Protein AF-A0A1X0X0S9-F1 (afdb_monomer)

Foldseek 3Di:
DCPPLNVLVVVLVVCVVVVDDLVVSCVVSDPVCNVVSCVVVVVVVVVVVVVVVVVVVVVVVVVD

pLDDT: mean 72.41, std 8.52, range [41.78, 85.25]

Organism: NCBI:txid1077464

Radius of gyration: 15.59 Å; Cα contacts (8 Å, |Δi|>4): 23; chains: 1; bounding box: 43×19×40 Å

Sequence (64 aa):
MITTKGARHTYGSYLWHKGFDLGVIAKILGHRDISMLVEVYGHTLEEKIFEEFNQIRDVWKDCS

Structure (mmCIF, N/CA/C/O backbone):
data_AF-A0A1X0X0S9-F1
#
_entry.id   AF-A0A1X0X0S9-F1
#
loop_
_atom_site.group_PDB
_atom_site.id
_atom_site.type_symbol
_atom_site.label_atom_id
_atom_site.label_alt_id
_atom_site.label_comp_id
_atom_site.label_asym_id
_atom_site.label_entity_id
_atom_site.label_seq_id
_atom_site.pdbx_PDB_ins_code
_atom_site.Cartn_x
_atom_site.Cartn_y
_atom_site.Cartn_z
_atom_site.occupancy
_atom_site.B_iso_or_equiv
_atom_site.auth_seq_id
_atom_site.auth_comp_id
_atom_site.auth_asym_id
_atom_site.auth_atom_id
_atom_site.pdbx_PDB_model_num
ATOM 1 N N . MET A 1 1 ? 20.800 7.744 -14.957 1.00 41.78 1 MET A N 1
ATOM 2 C CA . MET A 1 1 ? 20.545 6.294 -14.811 1.00 41.78 1 MET A CA 1
ATOM 3 C C . MET A 1 1 ? 19.128 6.113 -14.295 1.00 41.78 1 MET A C 1
ATOM 5 O O . MET A 1 1 ? 18.869 6.474 -13.156 1.00 41.78 1 MET A O 1
ATOM 9 N N . ILE A 1 2 ? 18.200 5.620 -15.120 1.00 49.53 2 ILE A N 1
ATOM 10 C CA . ILE A 1 2 ? 16.893 5.171 -14.623 1.00 49.53 2 ILE A CA 1
ATOM 11 C C . ILE A 1 2 ? 17.137 3.787 -14.026 1.00 49.53 2 ILE A C 1
ATOM 13 O O . ILE A 1 2 ? 17.225 2.791 -14.740 1.00 49.53 2 ILE A O 1
ATOM 17 N N . THR A 1 3 ? 17.378 3.736 -12.721 1.00 60.09 3 THR A N 1
ATOM 18 C CA . THR A 1 3 ? 17.603 2.474 -12.015 1.00 60.09 3 THR A CA 1
ATOM 19 C C . THR A 1 3 ? 16.301 1.675 -12.045 1.00 60.09 3 THR A C 1
ATOM 21 O O . THR A 1 3 ? 15.241 2.213 -11.736 1.00 60.09 3 THR A O 1
ATOM 24 N N . THR A 1 4 ? 16.362 0.382 -12.363 1.00 64.00 4 THR A N 1
ATOM 25 C CA . THR A 1 4 ? 15.221 -0.562 -12.374 1.00 64.00 4 THR A CA 1
ATOM 26 C C . THR A 1 4 ? 14.379 -0.556 -11.088 1.00 64.00 4 THR A C 1
ATOM 28 O O . THR A 1 4 ? 13.218 -0.956 -11.107 1.00 64.00 4 THR A O 1
ATOM 31 N N . LYS A 1 5 ? 14.928 -0.053 -9.974 1.00 65.44 5 LYS A N 1
ATOM 32 C CA . LYS A 1 5 ? 14.197 0.244 -8.731 1.00 65.44 5 LYS A CA 1
ATOM 33 C C . LYS A 1 5 ? 13.104 1.309 -8.902 1.00 65.44 5 LYS A C 1
ATOM 35 O O . LYS A 1 5 ? 12.009 1.123 -8.392 1.00 65.44 5 LYS A O 1
ATOM 40 N N . GLY A 1 6 ? 13.362 2.383 -9.655 1.00 69.94 6 GLY A N 1
ATOM 41 C CA . GLY A 1 6 ? 12.400 3.470 -9.875 1.00 69.94 6 GLY A CA 1
ATOM 42 C C . GLY A 1 6 ? 11.167 3.010 -10.653 1.00 69.94 6 GLY A C 1
ATOM 43 O O . GLY A 1 6 ? 10.046 3.266 -10.232 1.00 69.94 6 GLY A O 1
ATOM 44 N N . ALA A 1 7 ? 11.364 2.231 -11.721 1.00 76.31 7 ALA A N 1
ATOM 45 C CA . ALA A 1 7 ? 10.260 1.654 -12.492 1.00 76.31 7 ALA A CA 1
ATOM 46 C C . ALA A 1 7 ? 9.407 0.685 -11.653 1.00 76.31 7 ALA A C 1
ATOM 48 O O . ALA A 1 7 ? 8.180 0.704 -11.735 1.00 76.31 7 ALA A O 1
ATOM 49 N N . ARG A 1 8 ? 10.050 -0.127 -10.804 1.00 74.94 8 ARG A N 1
ATOM 50 C CA . ARG A 1 8 ? 9.354 -1.035 -9.879 1.00 74.94 8 ARG A CA 1
ATOM 51 C C . ARG A 1 8 ? 8.609 -0.286 -8.778 1.00 74.94 8 ARG A C 1
ATOM 53 O 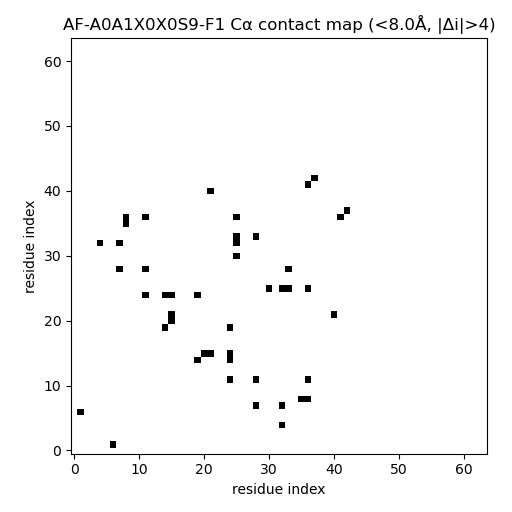O . ARG A 1 8 ? 7.514 -0.705 -8.421 1.00 74.94 8 ARG A O 1
ATOM 60 N N . HIS A 1 9 ? 9.133 0.853 -8.326 1.00 75.94 9 HIS A N 1
ATOM 61 C CA . HIS A 1 9 ? 8.419 1.753 -7.423 1.00 75.94 9 HIS A CA 1
ATOM 62 C C . HIS A 1 9 ? 7.170 2.337 -8.049 1.00 75.94 9 HIS A C 1
ATOM 64 O O . HIS A 1 9 ? 6.089 2.192 -7.489 1.00 75.94 9 HIS A O 1
ATOM 70 N N . THR A 1 10 ? 7.297 2.921 -9.238 1.00 81.69 10 THR A N 1
ATOM 71 C CA . THR A 1 10 ? 6.150 3.469 -9.961 1.00 81.69 10 THR A CA 1
ATOM 72 C C . THR A 1 10 ? 5.092 2.396 -10.216 1.00 81.69 10 THR A C 1
ATOM 74 O O . THR A 1 10 ? 3.907 2.645 -10.005 1.00 81.69 10 THR A O 1
ATOM 77 N N . TYR A 1 11 ? 5.503 1.186 -10.603 1.00 83.06 11 TYR A N 1
ATOM 78 C CA . TYR A 1 11 ? 4.574 0.084 -10.849 1.00 83.06 11 TYR A CA 1
ATOM 79 C C . TYR A 1 11 ? 3.895 -0.426 -9.567 1.00 83.06 11 TYR A C 1
ATOM 81 O O . TYR A 1 11 ? 2.681 -0.622 -9.554 1.00 83.06 11 TYR A O 1
ATOM 89 N N . GLY A 1 12 ? 4.643 -0.571 -8.469 1.00 80.75 12 GLY A N 1
ATOM 90 C CA . GLY A 1 12 ? 4.080 -0.920 -7.162 1.00 80.75 12 GLY A CA 1
ATOM 91 C C . GLY A 1 12 ? 3.091 0.132 -6.653 1.00 80.75 12 GLY A C 1
ATOM 92 O O . GLY A 1 12 ? 2.003 -0.225 -6.208 1.00 80.75 12 GLY A O 1
ATOM 93 N N . SER A 1 13 ? 3.417 1.423 -6.802 1.00 76.88 13 SER A N 1
ATOM 94 C CA . SER A 1 13 ? 2.540 2.527 -6.378 1.00 76.88 13 SER A CA 1
ATOM 95 C C . SER A 1 13 ? 1.267 2.577 -7.207 1.00 76.88 13 SER A C 1
ATOM 97 O O . SER A 1 13 ? 0.188 2.819 -6.671 1.00 76.88 13 SER A O 1
ATOM 99 N N . TYR A 1 14 ? 1.374 2.290 -8.505 1.00 84.56 14 TYR A N 1
ATOM 100 C CA . TYR A 1 14 ? 0.228 2.215 -9.401 1.00 84.56 14 TYR A CA 1
ATOM 101 C C . TYR A 1 14 ? -0.747 1.093 -9.011 1.00 84.56 14 TYR A C 1
ATOM 103 O O . TYR A 1 14 ? -1.955 1.322 -8.943 1.00 84.56 14 TYR A O 1
ATOM 111 N N . LEU A 1 15 ? -0.237 -0.108 -8.718 1.00 82.88 15 LEU A N 1
ATOM 112 C CA . LEU A 1 15 ? -1.068 -1.240 -8.291 1.00 82.88 15 LEU A CA 1
ATOM 113 C C . LEU A 1 15 ? -1.691 -1.009 -6.908 1.00 82.88 15 LEU A C 1
ATOM 115 O O . LEU A 1 15 ? -2.859 -1.330 -6.699 1.00 82.88 15 LEU A O 1
ATOM 119 N N . TRP A 1 16 ? -0.955 -0.396 -5.984 1.00 77.56 16 TRP A N 1
ATOM 120 C CA . TRP A 1 16 ? -1.490 -0.044 -4.669 1.00 77.56 16 TRP A CA 1
ATOM 121 C C . TRP A 1 16 ? -2.622 0.980 -4.772 1.00 77.56 16 TRP A C 1
ATOM 123 O O . TRP A 1 16 ? -3.687 0.796 -4.187 1.00 77.56 16 TRP A O 1
ATOM 133 N N . HIS A 1 17 ? -2.444 2.022 -5.589 1.00 80.81 17 HIS A 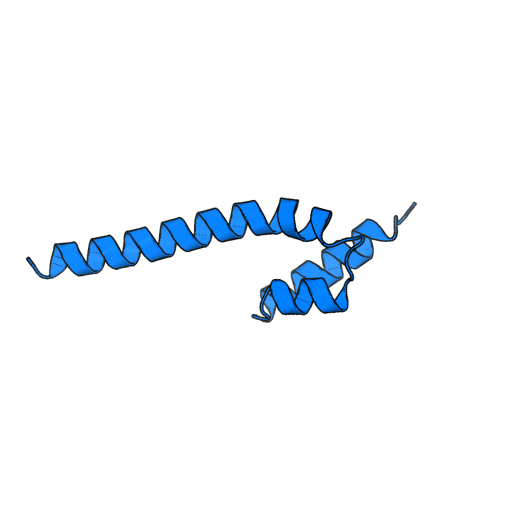N 1
ATOM 134 C CA . HIS A 1 17 ? -3.476 3.037 -5.808 1.00 80.81 17 HIS A CA 1
ATOM 135 C C . HIS A 1 17 ? -4.729 2.475 -6.501 1.00 80.81 17 HIS A C 1
ATOM 137 O O . HIS A 1 17 ? -5.831 2.983 -6.319 1.00 80.81 17 HIS A O 1
ATOM 143 N N . LYS A 1 18 ? -4.578 1.388 -7.264 1.00 85.25 18 LYS A N 1
ATOM 144 C CA . LYS A 1 18 ? -5.689 0.611 -7.831 1.00 85.25 18 LYS A CA 1
ATOM 145 C C . LYS A 1 18 ? -6.454 -0.227 -6.794 1.00 85.25 18 LYS A C 1
ATOM 147 O O . LYS A 1 18 ? -7.488 -0.783 -7.152 1.00 85.25 18 LYS A O 1
ATOM 152 N N . GLY A 1 19 ? -5.976 -0.315 -5.550 1.00 78.75 19 GLY A N 1
ATOM 153 C CA . GLY A 1 19 ? -6.618 -1.051 -4.456 1.00 78.75 19 GLY A CA 1
ATOM 154 C C . GLY A 1 19 ? -6.192 -2.515 -4.332 1.00 78.75 19 GLY A C 1
ATOM 155 O O . GLY A 1 19 ? -6.878 -3.289 -3.669 1.00 78.75 19 GLY A O 1
ATOM 156 N N . PHE A 1 20 ? -5.092 -2.924 -4.973 1.00 81.56 20 PHE A N 1
ATOM 157 C CA . PHE A 1 20 ? -4.570 -4.284 -4.823 1.00 81.56 20 PHE A CA 1
ATOM 158 C C . PHE A 1 20 ? -3.805 -4.453 -3.507 1.00 81.56 20 PHE A C 1
ATOM 160 O O . PHE A 1 20 ? -3.086 -3.556 -3.075 1.00 81.56 20 PHE A O 1
ATOM 167 N N . ASP A 1 21 ? -3.925 -5.636 -2.903 1.00 79.75 21 ASP A N 1
ATOM 168 C CA . ASP A 1 21 ? -3.238 -5.985 -1.660 1.00 79.75 21 ASP A CA 1
ATOM 169 C C . ASP A 1 21 ? -1.705 -5.992 -1.814 1.00 79.75 21 ASP A C 1
ATOM 171 O O . ASP A 1 21 ? -1.155 -6.496 -2.800 1.00 79.75 21 ASP A O 1
ATOM 175 N N . LEU A 1 22 ? -1.007 -5.470 -0.803 1.00 74.06 22 LEU A N 1
ATOM 176 C CA . LEU A 1 22 ? 0.456 -5.366 -0.779 1.00 74.06 22 LEU A CA 1
ATOM 177 C C . LEU A 1 22 ? 1.153 -6.722 -0.882 1.00 74.06 22 LEU A C 1
ATOM 179 O O . LEU A 1 22 ? 2.198 -6.814 -1.527 1.00 74.06 22 LEU A O 1
ATOM 183 N N . GLY A 1 23 ? 0.579 -7.778 -0.306 1.00 74.56 23 GLY A N 1
ATOM 184 C CA . GLY A 1 23 ? 1.101 -9.138 -0.411 1.00 74.56 23 GLY A CA 1
ATOM 185 C C . GLY A 1 23 ? 1.042 -9.675 -1.842 1.00 74.56 23 GLY A C 1
ATOM 186 O O . GLY A 1 23 ? 1.974 -10.344 -2.298 1.00 74.56 23 GLY A O 1
ATOM 187 N N . VAL A 1 24 ? -0.005 -9.324 -2.593 1.00 79.94 24 VAL A N 1
ATOM 188 C CA . VAL A 1 24 ? -0.134 -9.669 -4.019 1.00 79.94 24 VAL A CA 1
ATOM 189 C C . VAL A 1 24 ? 0.871 -8.883 -4.860 1.00 79.94 24 VAL A C 1
ATOM 191 O O . VAL A 1 24 ? 1.574 -9.469 -5.686 1.00 79.94 24 VAL A O 1
ATOM 194 N N . ILE A 1 2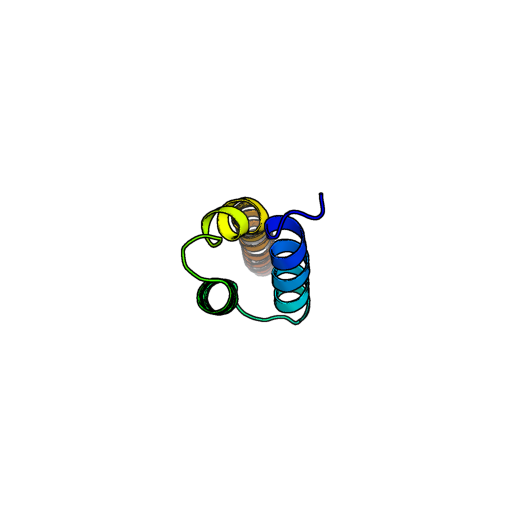5 ? 1.004 -7.577 -4.617 1.00 80.88 25 ILE A N 1
ATOM 195 C CA . ILE A 1 25 ? 1.966 -6.718 -5.325 1.00 80.88 25 ILE A CA 1
ATOM 196 C C . ILE A 1 25 ? 3.404 -7.190 -5.060 1.00 80.88 25 ILE A C 1
ATOM 198 O O . ILE A 1 25 ? 4.205 -7.294 -5.992 1.00 80.88 25 ILE A O 1
ATOM 202 N N . ALA A 1 26 ? 3.721 -7.561 -3.819 1.00 78.25 26 ALA A N 1
ATOM 203 C CA . ALA A 1 26 ? 5.015 -8.123 -3.444 1.00 78.25 26 ALA A CA 1
ATOM 204 C C . ALA A 1 26 ? 5.320 -9.438 -4.177 1.00 78.25 26 ALA A C 1
ATOM 206 O O . ALA A 1 26 ? 6.456 -9.674 -4.591 1.00 78.25 26 ALA A O 1
ATOM 207 N N . LYS A 1 27 ? 4.306 -10.278 -4.402 1.00 79.12 27 LYS A N 1
ATOM 208 C CA . LYS A 1 27 ? 4.453 -11.530 -5.153 1.00 79.12 27 LYS A CA 1
ATOM 209 C C . LYS A 1 27 ? 4.685 -11.301 -6.649 1.00 79.12 27 LYS A C 1
ATOM 211 O O . LYS A 1 27 ? 5.434 -12.058 -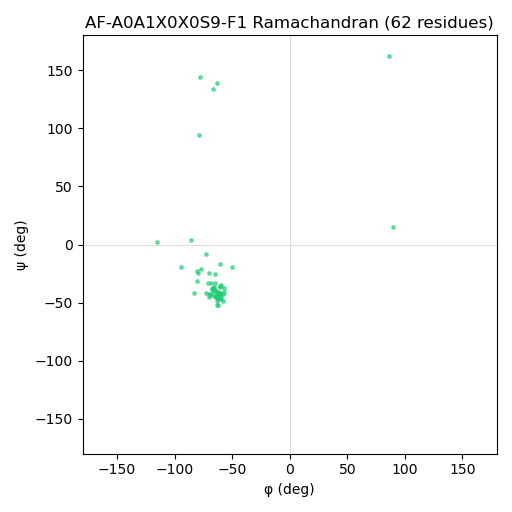7.260 1.00 79.12 27 LYS A O 1
ATOM 216 N N . ILE A 1 28 ? 4.098 -10.244 -7.214 1.00 81.69 28 ILE A N 1
ATOM 217 C CA . ILE A 1 28 ? 4.292 -9.826 -8.614 1.00 81.69 28 ILE A CA 1
ATOM 218 C C . ILE A 1 28 ? 5.685 -9.212 -8.825 1.00 81.69 28 ILE A C 1
ATOM 220 O O . ILE A 1 28 ? 6.334 -9.484 -9.834 1.00 81.69 28 ILE A O 1
ATOM 224 N N . LEU A 1 29 ? 6.151 -8.389 -7.883 1.00 77.62 29 LEU A N 1
ATOM 225 C CA . LEU A 1 29 ? 7.456 -7.719 -7.958 1.00 77.62 29 LEU A CA 1
ATOM 226 C C . LEU A 1 29 ? 8.629 -8.621 -7.534 1.00 77.62 29 LEU A C 1
ATOM 228 O O . LEU A 1 29 ? 9.764 -8.398 -7.958 1.00 77.62 29 LEU A O 1
ATOM 232 N N . GLY A 1 30 ? 8.351 -9.662 -6.748 1.00 72.88 30 GLY A N 1
ATOM 233 C CA . GLY A 1 30 ? 9.313 -10.660 -6.295 1.00 72.88 30 GLY A CA 1
ATOM 234 C C . GLY A 1 30 ? 10.066 -10.275 -5.015 1.00 72.88 30 GLY A C 1
ATOM 235 O O . GLY A 1 30 ? 10.163 -9.115 -4.620 1.00 72.88 30 GLY A O 1
ATOM 236 N N . HIS A 1 31 ? 10.671 -11.283 -4.377 1.00 67.62 31 HIS A N 1
ATOM 237 C CA . HIS A 1 31 ? 11.344 -11.169 -3.073 1.00 67.62 31 HIS A CA 1
A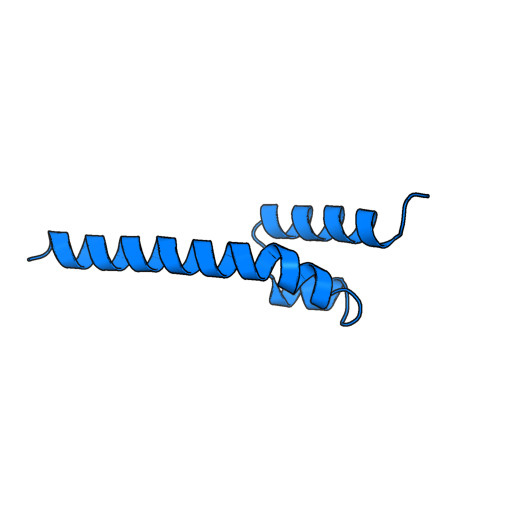TOM 238 C C . HIS A 1 31 ? 12.527 -10.187 -3.024 1.00 67.62 31 HIS A C 1
ATOM 240 O O . HIS A 1 31 ? 12.95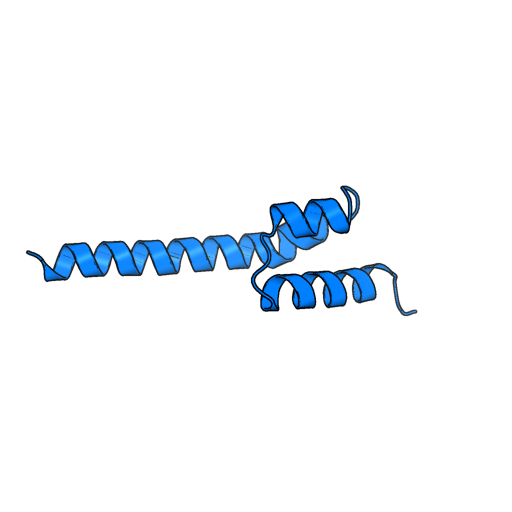4 -9.813 -1.939 1.00 67.62 31 HIS A O 1
ATOM 246 N N . ARG A 1 32 ? 13.091 -9.770 -4.163 1.00 64.44 32 ARG A N 1
ATOM 247 C CA . ARG A 1 32 ? 14.250 -8.861 -4.188 1.00 64.44 32 ARG A CA 1
ATOM 248 C C . ARG A 1 32 ? 13.866 -7.398 -3.966 1.00 64.44 32 ARG A C 1
ATOM 250 O O . ARG A 1 32 ? 14.696 -6.614 -3.519 1.00 64.44 32 ARG A O 1
ATOM 257 N N . ASP A 1 33 ? 12.624 -7.049 -4.280 1.00 65.94 33 ASP A N 1
ATOM 258 C CA . ASP A 1 33 ? 12.103 -5.684 -4.200 1.00 65.94 33 ASP A CA 1
ATOM 259 C C . ASP A 1 33 ? 10.986 -5.566 -3.145 1.00 65.94 33 ASP A C 1
ATOM 261 O O . ASP A 1 33 ? 10.469 -4.473 -2.917 1.00 65.94 33 ASP A O 1
ATOM 265 N N . ILE A 1 34 ? 10.671 -6.664 -2.437 1.00 64.69 34 ILE A N 1
ATOM 266 C CA . ILE A 1 34 ? 9.756 -6.647 -1.288 1.00 64.69 34 ILE A CA 1
ATOM 267 C C . ILE A 1 34 ? 10.272 -5.748 -0.170 1.00 64.69 34 ILE A C 1
ATOM 269 O O . ILE A 1 34 ? 9.470 -5.073 0.449 1.00 64.69 34 ILE A O 1
ATOM 273 N N . SER A 1 35 ? 11.586 -5.675 0.057 1.00 70.25 35 SER A N 1
ATOM 274 C CA . SER A 1 35 ? 12.158 -4.791 1.077 1.00 70.25 35 SER A CA 1
ATOM 275 C C . SER A 1 35 ? 11.829 -3.328 0.793 1.00 70.25 35 SER A C 1
ATOM 277 O O . SER A 1 35 ? 11.396 -2.624 1.688 1.00 70.25 35 SER A O 1
ATOM 279 N N . MET A 1 36 ? 11.912 -2.908 -0.472 1.00 74.88 36 MET A N 1
ATOM 280 C CA . MET A 1 36 ? 11.587 -1.541 -0.884 1.00 74.88 36 MET A CA 1
ATOM 281 C C . MET A 1 36 ? 10.084 -1.246 -0.738 1.00 74.88 36 MET A C 1
ATOM 283 O O . MET A 1 36 ? 9.697 -0.164 -0.302 1.00 74.88 36 MET A O 1
ATOM 287 N N . LEU A 1 37 ? 9.234 -2.235 -1.056 1.00 73.25 37 LEU A N 1
ATOM 288 C CA . LE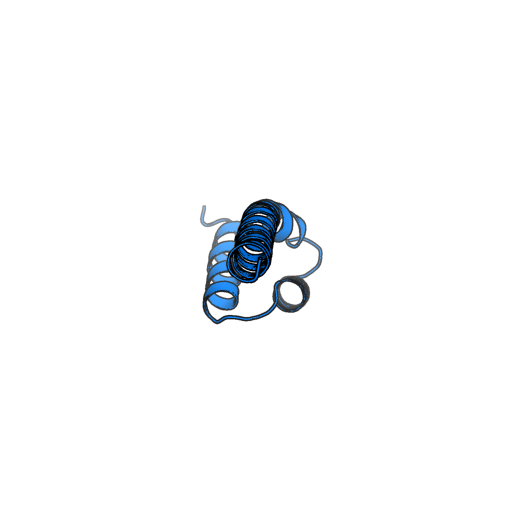U A 1 37 ? 7.793 -2.173 -0.807 1.00 73.25 37 LEU A CA 1
ATOM 289 C C . LEU A 1 37 ? 7.490 -2.084 0.699 1.00 73.25 37 LEU A C 1
ATOM 291 O O . LEU A 1 37 ? 6.716 -1.247 1.133 1.00 73.25 37 LEU A O 1
ATOM 295 N N . VAL A 1 38 ? 8.099 -2.933 1.513 1.00 71.94 38 VAL A N 1
ATOM 296 C CA . VAL A 1 38 ? 7.876 -2.963 2.961 1.00 71.94 38 VAL A CA 1
ATOM 297 C C . VAL A 1 38 ? 8.392 -1.684 3.618 1.00 71.94 38 VAL A C 1
ATOM 299 O O . VAL A 1 38 ? 7.726 -1.165 4.499 1.00 71.94 38 VAL A O 1
ATOM 302 N N . GLU A 1 39 ? 9.507 -1.117 3.164 1.00 74.75 39 GLU A N 1
ATOM 303 C CA . GLU A 1 39 ? 10.005 0.164 3.675 1.00 74.75 39 GLU A CA 1
ATOM 304 C C . GLU A 1 39 ? 9.067 1.328 3.332 1.00 74.75 39 GLU A C 1
ATOM 306 O O . GLU A 1 39 ? 8.769 2.149 4.192 1.00 74.75 39 GLU A O 1
ATOM 311 N N . VAL A 1 40 ? 8.562 1.411 2.097 1.00 69.81 40 VAL A N 1
ATOM 312 C CA . VAL A 1 40 ? 7.719 2.547 1.682 1.00 69.81 40 VAL A CA 1
ATOM 313 C C . VAL A 1 40 ? 6.260 2.384 2.088 1.00 69.81 40 VAL A C 1
ATOM 315 O O . VAL A 1 40 ? 5.645 3.340 2.546 1.00 69.81 40 VAL A O 1
ATOM 318 N N . TYR A 1 41 ? 5.694 1.190 1.943 1.00 69.88 41 TYR A N 1
ATOM 319 C CA . TYR A 1 41 ? 4.294 0.938 2.273 1.00 69.88 41 TYR A CA 1
ATOM 320 C C . TYR A 1 41 ? 4.093 0.397 3.681 1.00 69.88 41 TYR A C 1
ATOM 322 O O . TYR A 1 41 ? 2.979 0.498 4.170 1.00 69.88 41 TYR A O 1
ATOM 330 N N . GLY A 1 42 ? 5.107 -0.164 4.344 1.00 70.69 42 GLY A N 1
ATOM 331 C CA . GLY A 1 42 ? 4.984 -0.624 5.731 1.00 70.69 42 GLY A CA 1
ATOM 332 C C . GLY A 1 42 ? 4.660 0.530 6.671 1.00 70.69 42 GLY A C 1
ATOM 333 O O . GLY A 1 42 ? 3.676 0.447 7.396 1.00 70.69 42 GLY A O 1
ATOM 334 N N . HIS A 1 43 ? 5.380 1.650 6.552 1.00 73.69 43 HIS A N 1
ATOM 335 C CA . HIS A 1 43 ? 5.068 2.868 7.306 1.00 73.69 43 HIS A CA 1
ATOM 336 C C . HIS A 1 43 ? 3.657 3.391 7.008 1.00 73.69 43 HIS A C 1
ATOM 338 O O . HIS A 1 43 ? 2.884 3.646 7.926 1.00 73.69 43 HIS A O 1
ATOM 344 N N . THR A 1 44 ? 3.277 3.477 5.729 1.00 68.75 44 THR A N 1
ATOM 345 C CA . THR A 1 44 ? 1.928 3.921 5.343 1.00 68.75 44 THR A CA 1
ATOM 346 C C . THR A 1 44 ? 0.839 2.949 5.800 1.00 68.75 44 THR A C 1
ATOM 348 O O . THR A 1 44 ? -0.270 3.376 6.104 1.00 68.75 44 THR A O 1
ATOM 351 N N . LEU A 1 45 ? 1.117 1.645 5.842 1.00 68.19 45 LEU A N 1
ATOM 352 C CA . LEU A 1 45 ? 0.179 0.630 6.309 1.00 68.19 45 LEU A CA 1
ATOM 353 C C . LEU A 1 45 ? -0.029 0.742 7.819 1.00 68.19 45 LEU A C 1
ATOM 355 O O . LEU A 1 45 ? -1.170 0.673 8.262 1.00 68.19 45 LEU A O 1
ATOM 359 N N . GLU A 1 46 ? 1.037 0.952 8.593 1.00 70.50 46 GLU A N 1
ATOM 360 C CA . GLU A 1 46 ? 0.941 1.220 10.031 1.00 70.50 46 GLU A CA 1
ATOM 361 C C . GLU A 1 46 ? 0.125 2.486 10.313 1.00 70.50 46 GLU A C 1
ATOM 363 O O . GLU A 1 46 ? -0.765 2.449 11.162 1.00 70.50 46 GLU A O 1
ATOM 368 N N . GLU A 1 47 ? 0.349 3.568 9.560 1.00 72.25 47 GLU A N 1
ATOM 369 C CA . GLU A 1 47 ? -0.472 4.783 9.657 1.00 72.25 47 GLU A CA 1
ATOM 370 C C . GLU A 1 47 ? -1.941 4.503 9.328 1.00 72.25 47 GLU A C 1
ATOM 372 O O . GLU A 1 47 ? -2.824 4.885 10.093 1.00 72.25 47 GLU A O 1
ATOM 377 N N . LYS A 1 48 ? -2.218 3.761 8.248 1.00 70.19 48 LYS A N 1
ATOM 378 C CA . LYS A 1 48 ? -3.590 3.405 7.858 1.00 70.19 48 LYS A CA 1
ATOM 379 C C . LYS A 1 48 ? -4.285 2.546 8.910 1.00 70.19 48 LYS A C 1
ATOM 381 O O . LYS A 1 48 ? -5.440 2.790 9.233 1.00 70.19 48 LYS A O 1
ATOM 386 N N . ILE A 1 49 ? -3.588 1.549 9.454 1.00 72.25 49 ILE A N 1
ATOM 387 C CA . ILE A 1 49 ? -4.102 0.698 10.532 1.00 72.25 49 ILE A CA 1
ATOM 388 C C . ILE A 1 49 ? -4.389 1.548 11.768 1.00 72.25 49 ILE A C 1
ATOM 390 O O . ILE A 1 49 ? -5.422 1.364 12.405 1.00 72.25 49 ILE A O 1
ATOM 394 N N . PHE A 1 50 ? -3.504 2.484 12.104 1.00 76.19 50 PHE A N 1
ATOM 395 C CA . PHE A 1 50 ? -3.692 3.382 13.236 1.00 76.19 50 PHE A CA 1
ATOM 396 C C . PHE A 1 50 ? -4.884 4.330 13.040 1.00 76.19 50 PHE A C 1
ATOM 398 O O . PHE A 1 50 ? -5.650 4.550 13.980 1.00 76.19 50 PHE A O 1
ATOM 405 N N . GLU A 1 51 ? -5.082 4.855 11.831 1.00 78.62 51 GLU A N 1
ATOM 406 C CA . GLU A 1 51 ? -6.253 5.658 11.466 1.00 78.62 51 GLU A CA 1
ATOM 407 C C . GLU A 1 51 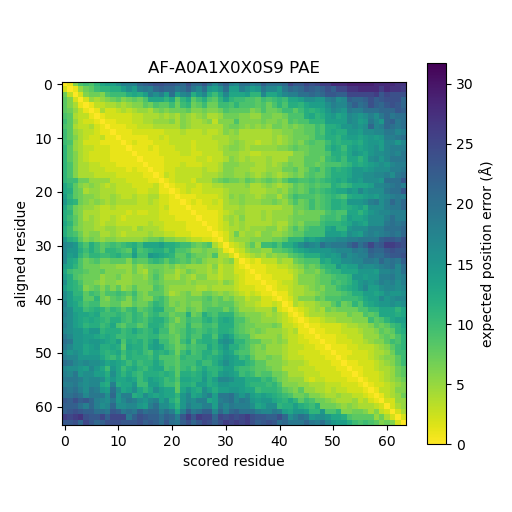? -7.551 4.853 11.574 1.00 78.62 51 GLU A C 1
ATOM 409 O O . GLU A 1 51 ? -8.465 5.271 12.285 1.00 78.62 51 GLU A O 1
ATOM 414 N N . GLU A 1 52 ? -7.617 3.674 10.953 1.00 74.44 52 GLU A N 1
ATOM 415 C CA . GLU A 1 52 ? -8.784 2.782 11.012 1.00 74.44 52 GLU A CA 1
ATOM 416 C C . GLU A 1 52 ? -9.084 2.358 12.457 1.00 74.44 52 GLU A C 1
ATOM 418 O O . GLU A 1 52 ? -10.230 2.374 12.906 1.00 74.44 52 GLU A O 1
ATOM 423 N N . PHE A 1 53 ? -8.050 2.042 13.238 1.00 75.19 53 PHE A N 1
ATOM 424 C CA . PHE A 1 53 ? -8.195 1.695 14.648 1.00 75.19 53 PHE A CA 1
ATOM 425 C C . PHE A 1 53 ? -8.716 2.872 15.482 1.00 75.19 53 PHE A C 1
ATOM 427 O O . PHE A 1 53 ? -9.556 2.684 16.365 1.00 75.19 53 PHE A O 1
ATOM 434 N N . ASN A 1 54 ? -8.262 4.095 15.197 1.00 77.00 54 ASN A N 1
ATOM 435 C CA . ASN A 1 54 ? -8.790 5.298 15.834 1.00 77.00 54 ASN A CA 1
ATOM 436 C C . ASN A 1 54 ? -10.246 5.562 15.458 1.00 77.00 54 ASN A C 1
ATOM 438 O O . ASN A 1 54 ? -11.012 5.929 16.345 1.00 77.00 54 ASN A O 1
ATOM 442 N N . GLN A 1 55 ? -10.634 5.343 14.201 1.00 77.38 55 GLN A N 1
ATOM 443 C CA . GLN A 1 55 ? -12.026 5.463 13.765 1.00 77.38 55 GLN A CA 1
ATOM 444 C C . GLN A 1 55 ? -12.917 4.439 14.467 1.00 77.38 55 GLN A C 1
ATOM 446 O O . GLN A 1 55 ? -13.961 4.803 14.999 1.00 77.38 55 GLN A O 1
ATOM 451 N N . ILE A 1 56 ? -12.488 3.175 14.558 1.00 75.06 56 ILE A N 1
ATOM 452 C CA . ILE A 1 56 ? -13.211 2.153 15.328 1.00 75.06 56 ILE A CA 1
ATOM 453 C C . ILE A 1 56 ? -13.342 2.608 16.783 1.00 75.06 56 ILE A C 1
ATOM 455 O O . ILE A 1 56 ? -14.438 2.609 17.333 1.00 75.06 56 ILE A O 1
ATOM 459 N N . ARG A 1 57 ? -12.250 3.050 17.412 1.00 74.25 57 ARG A N 1
ATOM 460 C CA . ARG A 1 57 ? -12.283 3.556 18.791 1.00 74.25 57 ARG A CA 1
ATOM 461 C C . ARG A 1 57 ? -13.265 4.719 18.972 1.00 74.25 57 ARG A C 1
ATOM 463 O O . ARG A 1 57 ? -13.894 4.794 20.023 1.00 74.25 57 ARG A O 1
ATOM 470 N N . ASP A 1 58 ? -13.382 5.600 17.986 1.00 74.44 58 ASP A N 1
ATOM 471 C CA . ASP A 1 58 ? -14.317 6.728 17.990 1.00 74.44 58 ASP A CA 1
ATOM 472 C C . ASP A 1 58 ? -15.778 6.262 17.867 1.00 74.44 58 ASP A C 1
ATOM 474 O O . ASP A 1 58 ? -16.618 6.648 18.675 1.00 74.44 58 ASP A O 1
ATOM 478 N N . VAL A 1 59 ? -16.058 5.302 16.978 1.00 76.00 59 VAL A N 1
ATOM 479 C CA . VAL A 1 59 ? -17.376 4.643 16.869 1.00 76.00 59 VAL A CA 1
ATOM 480 C C . VAL A 1 59 ? -17.794 3.994 18.193 1.00 76.00 59 VAL A C 1
ATOM 482 O O . VAL A 1 59 ? -18.947 4.091 18.609 1.00 76.00 59 VAL A O 1
ATOM 485 N N . TRP A 1 60 ? -16.855 3.358 18.896 1.00 66.06 60 TRP A N 1
ATOM 486 C CA . TRP A 1 60 ? -17.113 2.789 20.223 1.00 66.06 60 TRP A CA 1
ATOM 487 C C . TRP A 1 60 ? -17.327 3.853 21.311 1.00 66.06 60 TRP A C 1
ATOM 489 O O . TRP A 1 60 ? -17.970 3.559 22.317 1.00 66.06 60 TRP A O 1
ATOM 499 N N . LYS A 1 61 ? -16.794 5.068 21.138 1.00 60.88 61 LYS A N 1
ATOM 500 C CA . LYS A 1 61 ? -16.961 6.188 22.075 1.00 60.88 61 LYS A CA 1
ATOM 501 C C . LYS A 1 61 ? -18.294 6.915 21.910 1.00 60.88 61 LYS A C 1
ATOM 503 O O . LYS A 1 61 ? -18.805 7.398 22.909 1.00 60.88 61 LYS A O 1
ATOM 508 N N . ASP A 1 62 ? -18.837 6.975 20.697 1.00 58.59 62 ASP A N 1
ATOM 509 C CA . ASP A 1 62 ? -20.116 7.641 20.396 1.00 58.59 62 ASP A CA 1
ATOM 510 C C . ASP A 1 62 ? -21.343 6.806 20.829 1.00 58.59 62 ASP A C 1
ATOM 512 O 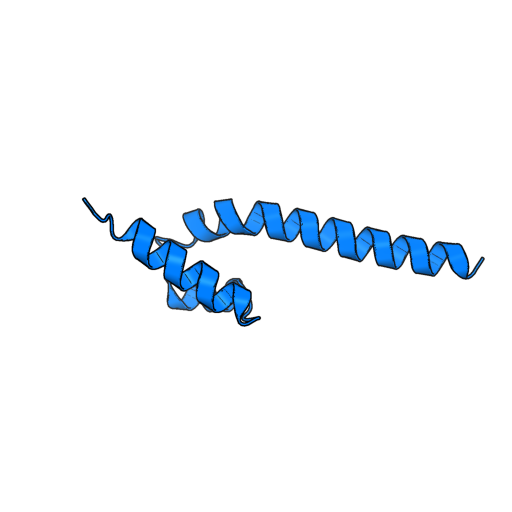O . ASP A 1 62 ? -22.424 7.334 21.063 1.00 58.59 62 ASP A O 1
ATOM 516 N N . CYS A 1 63 ? -21.172 5.488 21.003 1.00 56.03 63 CYS A N 1
ATOM 517 C CA . CYS A 1 63 ? -22.216 4.574 21.489 1.00 56.03 63 CYS A CA 1
ATOM 518 C C . CYS A 1 63 ? -22.334 4.464 23.028 1.00 56.03 63 CYS A C 1
ATOM 520 O O . CYS A 1 63 ? -23.130 3.646 23.500 1.00 56.03 63 CYS A O 1
ATOM 522 N N . SER A 1 64 ? -21.566 5.234 23.812 1.00 49.38 64 SER A N 1
ATOM 523 C CA . SER A 1 64 ? -21.630 5.268 25.287 1.00 49.38 64 SER A CA 1
ATOM 524 C C . SER A 1 64 ? -22.115 6.611 25.808 1.00 49.38 64 SER A C 1
ATOM 526 O O . SER A 1 64 ? -22.715 6.573 26.906 1.00 49.38 64 SER A O 1
#

InterPro domains:
  IPR002104 Integrase, catalytic domain [PF00589] (3-46)
  IPR002104 Integrase, catalytic domain [PS51898] (1-54)
  IPR011010 DNA breaking-rejoining enzyme, catalytic core [SSF56349] (2-56)
  IPR013762 Integrase-like, catalytic domain superfamily [G3DSA:1.10.443.10] (1-60)

Mean predicted aligned error: 9.29 Å

Solvent-accessible surface area (backbone atoms only — not comparable to full-atom values): 3766 Å² total; per-residue (Å²): 132,90,52,73,64,58,60,50,47,54,51,49,53,52,44,45,75,72,69,51,58,67,70,58,51,34,62,74,69,29,84,88,49,32,61,61,47,47,62,63,44,43,58,54,47,53,51,50,52,51,51,55,50,50,50,53,54,48,58,62,57,77,77,110

Secondary structure (DSSP, 8-state):
---HHHHHHHHHHHHHHTT--HHHHHHHH-TTTHHHHHHHHHHHHHHHHHHHHHHHHHHHHHT-